Protein AF-A0A955PWF1-F1 (afdb_monomer)

Radius of gyration: 19.64 Å; Cα contacts (8 Å, |Δi|>4): 19; chains: 1; bounding box: 39×16×62 Å

Mean predicted aligned error: 8.78 Å

Foldseek 3Di:
DPVLPPPPLVVLQVVLVVVCVVVVVCNVPSNVVSVVVVVVCNVVVVVVVVVVVVVVVVVPPPDPDDD

Structure (mmCIF, N/CA/C/O backbone):
data_AF-A0A955PWF1-F1
#
_entry.id   AF-A0A955PWF1-F1
#
loop_
_atom_site.group_PDB
_atom_site.id
_atom_site.type_symbol
_atom_site.label_atom_id
_atom_site.label_alt_id
_atom_site.label_comp_id
_atom_site.label_asym_id
_atom_site.label_entity_id
_atom_site.label_seq_id
_atom_site.pdbx_PDB_ins_code
_atom_site.Cartn_x
_atom_site.Cartn_y
_atom_site.Cartn_z
_atom_site.occupancy
_atom_site.B_iso_or_equiv
_atom_site.auth_seq_id
_atom_site.auth_comp_id
_atom_site.auth_asym_id
_atom_site.auth_atom_id
_atom_site.pdbx_PDB_model_num
ATOM 1 N N . MET A 1 1 ? 7.138 9.211 -15.499 1.00 47.97 1 MET A N 1
ATOM 2 C CA . MET A 1 1 ? 7.860 8.499 -14.419 1.00 47.97 1 MET A CA 1
ATOM 3 C C . MET A 1 1 ? 7.745 9.159 -13.040 1.00 47.97 1 MET A C 1
ATOM 5 O O . MET A 1 1 ? 7.990 8.474 -12.062 1.00 47.97 1 MET A O 1
ATOM 9 N N . GLY A 1 2 ? 7.316 10.425 -12.913 1.00 57.66 2 GLY A N 1
ATOM 10 C CA . GLY A 1 2 ? 7.301 11.119 -11.611 1.00 57.66 2 GLY A CA 1
ATOM 11 C C . GLY A 1 2 ? 6.321 10.587 -10.552 1.00 57.66 2 GLY A C 1
ATOM 12 O O . GLY A 1 2 ? 6.655 10.601 -9.377 1.00 57.66 2 GLY A O 1
ATOM 13 N N . MET A 1 3 ? 5.145 10.070 -10.935 1.00 57.19 3 MET A N 1
ATOM 14 C CA . MET A 1 3 ? 4.123 9.650 -9.955 1.00 57.19 3 MET A CA 1
ATOM 15 C C . MET A 1 3 ? 4.478 8.382 -9.162 1.00 57.19 3 MET A C 1
ATOM 17 O O . MET A 1 3 ? 4.065 8.265 -8.018 1.00 57.19 3 MET A O 1
ATOM 21 N N . ALA A 1 4 ? 5.268 7.463 -9.727 1.00 56.19 4 ALA A N 1
ATOM 22 C CA . ALA A 1 4 ? 5.706 6.243 -9.034 1.00 56.19 4 ALA A CA 1
ATOM 23 C C . ALA A 1 4 ? 6.938 6.459 -8.129 1.00 56.19 4 ALA A C 1
ATOM 25 O O . ALA A 1 4 ? 7.293 5.573 -7.362 1.00 56.19 4 ALA A O 1
ATOM 26 N N . LEU A 1 5 ? 7.602 7.618 -8.239 1.00 54.06 5 LEU A N 1
ATOM 27 C CA . LEU A 1 5 ? 8.756 8.000 -7.413 1.00 54.06 5 LEU A CA 1
ATOM 28 C C . LEU A 1 5 ? 8.356 8.853 -6.199 1.00 54.06 5 LEU A C 1
ATOM 30 O O . LEU A 1 5 ? 9.179 9.087 -5.317 1.00 54.06 5 LEU A O 1
ATOM 34 N N . TRP A 1 6 ? 7.110 9.334 -6.144 1.00 63.81 6 TRP A N 1
ATOM 35 C CA . TRP A 1 6 ? 6.574 9.966 -4.942 1.00 63.81 6 TRP A CA 1
ATOM 36 C C . TRP A 1 6 ? 6.308 8.879 -3.888 1.00 63.81 6 TRP A C 1
ATOM 38 O O . TRP A 1 6 ? 5.780 7.830 -4.261 1.00 63.81 6 TRP A O 1
ATOM 48 N N . PRO A 1 7 ? 6.647 9.082 -2.599 1.00 64.00 7 PRO A N 1
ATOM 49 C CA . PRO A 1 7 ? 6.385 8.110 -1.536 1.00 64.00 7 PRO A CA 1
ATOM 50 C C . PRO A 1 7 ? 4.872 7.920 -1.305 1.00 64.00 7 PRO A C 1
ATOM 52 O O . PRO A 1 7 ? 4.280 8.462 -0.373 1.00 64.00 7 PRO A O 1
ATOM 55 N N . GLN A 1 8 ? 4.241 7.131 -2.175 1.00 78.62 8 GLN A N 1
ATOM 56 C CA . GLN A 1 8 ? 2.797 6.916 -2.226 1.00 78.62 8 GLN A CA 1
ATOM 57 C C . GLN A 1 8 ? 2.344 5.941 -1.137 1.00 78.62 8 GLN A C 1
ATOM 59 O O . GLN A 1 8 ? 1.300 6.166 -0.525 1.00 78.62 8 GLN A O 1
ATOM 64 N N . ALA A 1 9 ? 3.166 4.930 -0.830 1.00 85.88 9 ALA A N 1
ATOM 65 C CA . ALA A 1 9 ? 2.936 4.012 0.282 1.00 85.88 9 ALA A CA 1
ATOM 66 C C . ALA A 1 9 ? 2.938 4.747 1.628 1.00 85.88 9 ALA A C 1
ATOM 68 O O . ALA A 1 9 ? 2.029 4.569 2.433 1.00 85.88 9 ALA A O 1
ATOM 69 N N . GLY A 1 10 ? 3.911 5.635 1.854 1.00 87.94 10 GLY A N 1
ATOM 70 C CA . GLY A 1 10 ? 4.033 6.376 3.112 1.00 87.94 10 GLY A CA 1
ATOM 71 C C . GLY A 1 10 ? 2.822 7.266 3.394 1.00 87.94 10 GLY A C 1
ATOM 72 O O . GLY A 1 10 ? 2.240 7.195 4.476 1.00 87.94 10 GLY A O 1
ATOM 73 N N . VAL A 1 11 ? 2.397 8.065 2.410 1.00 91.94 11 VAL A N 1
ATOM 74 C CA . VAL A 1 11 ? 1.238 8.954 2.581 1.00 91.94 11 VAL A CA 1
ATOM 75 C C . VAL A 1 11 ? -0.069 8.164 2.651 1.00 91.94 11 VAL A C 1
ATOM 77 O O . VAL A 1 11 ? -0.884 8.439 3.527 1.00 91.94 11 VAL A O 1
ATOM 80 N N . ALA A 1 12 ? -0.272 7.155 1.797 1.00 92.06 12 ALA A N 1
ATOM 81 C CA . ALA A 1 12 ? -1.500 6.357 1.818 1.00 92.06 12 ALA A CA 1
ATOM 82 C C . ALA A 1 12 ? -1.670 5.599 3.142 1.00 92.06 12 ALA A C 1
ATOM 84 O O . ALA A 1 12 ? -2.739 5.660 3.750 1.00 92.06 12 ALA A O 1
ATOM 85 N N . LEU A 1 13 ? -0.613 4.948 3.634 1.00 93.94 13 LEU A N 1
ATOM 86 C CA . LEU A 1 13 ? -0.644 4.255 4.922 1.00 93.94 13 LEU A CA 1
ATOM 87 C C . LEU A 1 13 ? -0.820 5.236 6.088 1.00 93.94 13 LEU A C 1
ATOM 89 O O . LEU A 1 13 ? -1.612 4.963 6.987 1.00 93.94 13 LEU A O 1
ATOM 93 N N . GLY A 1 14 ? -0.153 6.395 6.059 1.00 94.19 14 GLY A N 1
ATOM 94 C CA . GLY A 1 14 ? -0.327 7.447 7.067 1.00 94.19 14 GLY A CA 1
ATOM 95 C C . GLY A 1 14 ? -1.765 7.968 7.136 1.00 94.19 14 GLY A C 1
ATOM 96 O O . GLY A 1 14 ? -2.343 8.061 8.220 1.00 94.19 14 GLY A O 1
ATOM 97 N N . MET A 1 15 ? -2.384 8.222 5.980 1.00 95.62 15 MET A N 1
ATOM 98 C CA . MET A 1 15 ? -3.786 8.636 5.899 1.00 95.62 15 MET A CA 1
ATOM 99 C C . MET A 1 15 ? -4.743 7.529 6.344 1.00 95.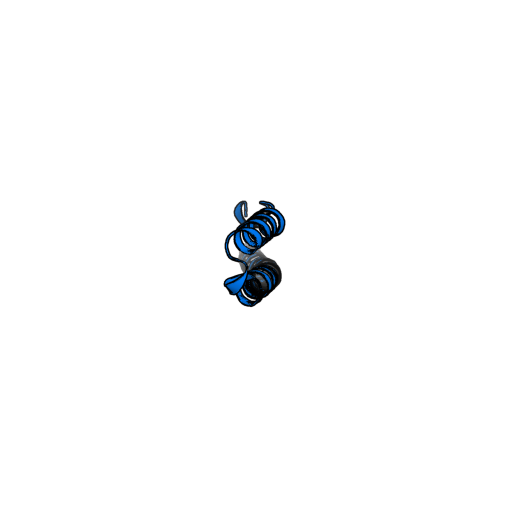62 15 MET A C 1
ATOM 101 O O . MET A 1 15 ? -5.706 7.810 7.054 1.00 95.62 15 MET A O 1
ATOM 105 N N . ALA A 1 16 ? -4.472 6.271 5.993 1.00 95.62 16 ALA A N 1
ATOM 106 C CA . ALA A 1 16 ? -5.280 5.137 6.433 1.00 95.62 16 ALA A CA 1
ATOM 107 C C . ALA A 1 16 ? -5.202 4.922 7.951 1.00 95.62 16 ALA A C 1
ATOM 109 O O . ALA A 1 16 ? -6.219 4.637 8.585 1.00 95.62 16 ALA A O 1
ATOM 110 N N . LEU A 1 17 ? -4.024 5.111 8.552 1.00 96.06 17 LEU A N 1
ATOM 111 C CA . LEU A 1 17 ? -3.848 5.069 10.003 1.00 96.06 17 LEU A CA 1
ATOM 112 C C . LEU A 1 17 ? -4.635 6.189 10.686 1.00 96.06 17 LEU A C 1
ATOM 114 O O . LEU A 1 17 ? -5.411 5.896 11.597 1.00 96.06 17 LEU A O 1
ATOM 118 N N . LEU A 1 18 ? -4.514 7.433 10.214 1.00 97.00 18 LEU A N 1
ATOM 119 C CA . LEU A 1 18 ? -5.289 8.562 10.740 1.00 97.00 18 LEU A CA 1
ATOM 120 C C . LEU A 1 18 ? -6.799 8.341 10.596 1.00 97.00 18 LEU A C 1
ATOM 122 O O . LEU A 1 18 ? -7.542 8.529 11.560 1.00 97.00 18 LEU A O 1
ATOM 126 N N . ALA A 1 19 ? -7.262 7.884 9.433 1.00 96.38 19 ALA A N 1
ATOM 127 C CA . ALA A 1 19 ? -8.671 7.580 9.204 1.00 96.38 19 ALA A CA 1
ATOM 128 C C . ALA A 1 19 ? -9.163 6.465 10.138 1.00 96.38 19 ALA A C 1
ATOM 130 O O . ALA A 1 19 ? -10.244 6.577 10.706 1.00 96.38 19 ALA A O 1
ATOM 131 N N . SER A 1 20 ? -8.349 5.433 10.377 1.00 96.25 20 SER A N 1
ATOM 132 C CA . SER A 1 20 ? -8.703 4.337 11.289 1.00 96.25 20 SER A CA 1
ATOM 133 C C . SER A 1 20 ? -8.797 4.746 12.763 1.00 96.25 20 SER A C 1
ATOM 135 O O . SER A 1 20 ? -9.440 4.048 13.544 1.00 96.25 20 SER A O 1
ATOM 137 N N . GLN A 1 21 ? -8.154 5.853 13.152 1.00 96.56 21 GLN A N 1
ATOM 138 C CA . GLN A 1 21 ? -8.276 6.428 14.495 1.00 96.56 21 GLN A CA 1
ATOM 139 C C . GLN A 1 21 ? -9.566 7.242 14.647 1.00 96.56 21 GLN A C 1
ATOM 141 O O . GLN A 1 21 ? -10.174 7.213 15.711 1.00 96.56 21 GLN A O 1
ATOM 146 N N . HIS A 1 22 ? -9.985 7.941 13.589 1.00 96.81 22 HIS A N 1
ATOM 147 C CA . HIS A 1 22 ? -11.207 8.753 13.589 1.00 96.81 22 HIS A CA 1
ATOM 148 C C . HIS A 1 22 ? -12.472 7.933 13.301 1.00 96.81 22 HIS A C 1
ATOM 150 O O . HIS A 1 22 ? -13.556 8.336 13.705 1.00 96.81 22 HIS A O 1
ATOM 156 N N . LEU A 1 23 ? -12.334 6.789 12.621 1.00 96.44 23 LEU A N 1
ATOM 157 C CA . LEU A 1 23 ? -13.420 5.874 12.253 1.00 96.44 23 LEU A CA 1
ATOM 158 C C . LEU A 1 23 ? -13.074 4.440 12.701 1.00 96.44 23 LEU A C 1
ATOM 160 O O . LEU A 1 23 ? -12.744 3.589 11.862 1.00 96.44 23 LEU A O 1
ATOM 164 N N . PRO A 1 24 ? -13.097 4.148 14.017 1.00 93.56 24 PRO A N 1
ATOM 165 C CA . PRO A 1 24 ? -12.655 2.863 14.556 1.00 93.56 24 PRO A CA 1
ATOM 166 C C . PRO A 1 24 ? -13.463 1.678 14.018 1.00 93.56 24 PRO A C 1
ATOM 168 O O . PRO A 1 24 ? -12.888 0.615 13.771 1.00 93.56 24 PRO A O 1
ATOM 171 N N . GLU A 1 25 ? -14.765 1.858 13.774 1.00 97.56 25 GLU A N 1
ATOM 172 C CA . GLU A 1 25 ? -15.637 0.827 13.200 1.00 97.56 25 GLU A CA 1
ATOM 173 C C . GLU A 1 25 ? -15.219 0.392 11.785 1.00 97.56 25 GLU A C 1
ATOM 175 O O . GLU A 1 25 ? -15.441 -0.756 11.401 1.00 97.56 25 GLU A O 1
ATOM 180 N N . LEU A 1 26 ? -14.551 1.266 11.023 1.00 96.75 26 LEU A N 1
ATOM 181 C CA . LEU A 1 26 ? -14.093 0.979 9.660 1.00 96.75 26 LEU A CA 1
ATOM 182 C C . LEU A 1 26 ? -12.621 0.560 9.591 1.00 96.75 26 LEU A C 1
ATOM 184 O O . LEU A 1 26 ? -12.129 0.216 8.513 1.00 96.75 26 LEU A O 1
ATOM 188 N N . LYS A 1 27 ? -11.900 0.531 10.717 1.00 95.25 27 LYS A N 1
ATOM 189 C CA . LYS A 1 27 ? -10.468 0.186 10.773 1.00 95.25 27 LYS A CA 1
ATOM 190 C C . LYS A 1 27 ? -10.140 -1.149 10.099 1.00 95.25 27 LYS A C 1
ATOM 192 O O . LYS A 1 27 ? -9.136 -1.243 9.392 1.00 95.25 27 LYS A O 1
ATOM 197 N N . GLN A 1 28 ? -10.984 -2.164 10.303 1.00 96.44 28 GLN A N 1
ATOM 198 C CA . GLN A 1 28 ? -10.796 -3.502 9.725 1.00 96.44 28 GLN A CA 1
ATOM 199 C C . GLN A 1 28 ? -10.998 -3.544 8.203 1.00 96.44 28 GLN A C 1
ATOM 201 O O . GLN A 1 28 ? -10.646 -4.533 7.572 1.00 96.44 28 GLN A O 1
ATOM 206 N N . VAL A 1 29 ? -11.517 -2.471 7.605 1.00 97.38 29 VAL A N 1
ATOM 207 C CA . VAL A 1 29 ? -11.681 -2.331 6.154 1.00 97.38 29 VAL A CA 1
ATOM 208 C C . VAL A 1 29 ? -10.627 -1.381 5.587 1.00 97.38 29 VAL A C 1
ATOM 210 O O . VAL A 1 29 ? -9.929 -1.729 4.638 1.00 97.38 29 VAL A O 1
ATOM 213 N N . ILE A 1 30 ? -10.456 -0.205 6.197 1.00 97.06 30 ILE A N 1
ATOM 214 C CA . ILE A 1 30 ? -9.578 0.862 5.692 1.00 97.06 30 ILE A CA 1
ATOM 215 C C . ILE A 1 30 ? -8.119 0.401 5.616 1.00 97.06 30 ILE A C 1
ATOM 217 O O . ILE A 1 30 ? -7.465 0.609 4.589 1.00 97.06 30 ILE A O 1
ATOM 221 N N . LEU A 1 31 ? -7.604 -0.235 6.675 1.00 95.94 31 LEU A N 1
ATOM 222 C CA . LEU A 1 31 ? -6.199 -0.648 6.710 1.00 95.94 31 LEU A CA 1
ATOM 223 C C . LEU A 1 31 ? -5.907 -1.762 5.692 1.00 95.94 31 LEU A C 1
ATOM 225 O O . LEU A 1 31 ? -5.014 -1.557 4.866 1.00 95.94 31 LEU A O 1
ATOM 229 N N . PRO A 1 32 ? -6.644 -2.893 5.652 1.00 97.31 32 PRO A N 1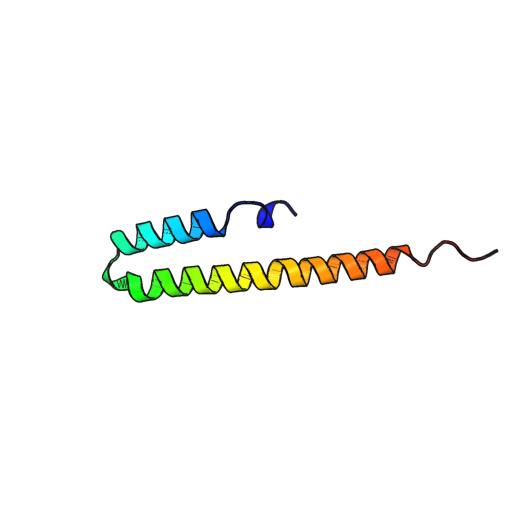
ATOM 230 C CA . PRO A 1 32 ? -6.337 -3.959 4.699 1.00 97.31 32 PRO A CA 1
ATOM 231 C C . PRO A 1 32 ? -6.521 -3.537 3.242 1.00 97.31 32 PRO A C 1
ATOM 233 O O . PRO A 1 32 ? -5.698 -3.898 2.404 1.00 97.31 32 PRO A O 1
ATOM 236 N N . VAL A 1 33 ? -7.548 -2.738 2.930 1.00 96.69 33 VAL A N 1
ATOM 237 C CA . VAL A 1 33 ? -7.780 -2.246 1.561 1.00 96.69 33 VAL A CA 1
ATOM 238 C C . VAL A 1 33 ? -6.661 -1.305 1.121 1.00 96.69 33 VAL A C 1
ATOM 240 O O . VAL A 1 33 ? -6.153 -1.433 0.004 1.00 96.69 33 VAL A O 1
ATOM 243 N N . THR A 1 34 ? -6.228 -0.387 1.988 1.00 95.69 34 THR A N 1
ATOM 244 C CA . THR A 1 34 ? -5.140 0.543 1.647 1.00 95.69 34 THR A CA 1
ATOM 245 C C . THR A 1 34 ? -3.813 -0.190 1.472 1.00 95.69 34 THR A C 1
ATOM 247 O O . THR A 1 34 ? -3.105 0.044 0.494 1.00 95.69 34 THR A O 1
ATOM 250 N N . ILE A 1 35 ? -3.489 -1.123 2.372 1.00 94.88 35 ILE A N 1
ATOM 251 C CA . ILE A 1 35 ? -2.269 -1.935 2.266 1.00 94.88 35 ILE A CA 1
ATOM 252 C C . ILE A 1 35 ? -2.315 -2.787 0.992 1.00 94.88 35 ILE A C 1
ATOM 254 O O . ILE A 1 35 ? -1.376 -2.766 0.199 1.00 94.88 35 ILE A O 1
ATOM 258 N N . GLY A 1 36 ? -3.420 -3.500 0.765 1.00 95.88 36 GLY A N 1
ATOM 259 C CA . GLY A 1 36 ? -3.578 -4.390 -0.383 1.00 95.88 36 GLY A CA 1
ATOM 260 C C . GLY A 1 36 ? -3.487 -3.648 -1.715 1.00 95.88 36 GLY A C 1
ATOM 261 O O . GLY A 1 36 ? -2.743 -4.063 -2.600 1.00 95.88 36 GLY A O 1
ATOM 262 N N . SER A 1 37 ? -4.179 -2.514 -1.847 1.00 93.19 37 SER A N 1
ATOM 263 C CA . SER A 1 37 ? -4.089 -1.669 -3.046 1.00 93.19 37 SER A CA 1
ATOM 264 C C . SER A 1 37 ? -2.678 -1.117 -3.270 1.00 93.19 37 SER A C 1
ATOM 266 O O . SER A 1 37 ? -2.200 -1.146 -4.402 1.00 93.19 37 SER A O 1
ATOM 268 N N . THR A 1 38 ? -1.981 -0.700 -2.208 1.00 92.62 38 THR A N 1
ATOM 269 C CA . THR A 1 38 ? -0.585 -0.231 -2.290 1.00 92.62 38 THR A CA 1
ATOM 270 C C . THR A 1 38 ? 0.324 -1.326 -2.850 1.00 92.62 38 THR A C 1
ATOM 272 O O . THR A 1 38 ? 1.013 -1.094 -3.840 1.00 92.62 38 THR A O 1
ATOM 275 N N . ILE A 1 39 ? 0.245 -2.547 -2.308 1.00 92.69 39 ILE A N 1
ATOM 276 C CA . ILE A 1 39 ? 1.020 -3.698 -2.799 1.00 92.69 39 ILE A CA 1
ATOM 277 C C . ILE A 1 39 ? 0.706 -3.980 -4.274 1.00 92.69 39 ILE A C 1
ATOM 279 O O . ILE A 1 39 ? 1.614 -4.177 -5.080 1.00 92.69 39 ILE A O 1
ATOM 283 N N . VAL A 1 40 ? -0.575 -3.983 -4.653 1.00 92.88 40 VAL A N 1
ATOM 284 C CA . VAL A 1 40 ? -0.991 -4.230 -6.041 1.00 92.88 40 VAL A CA 1
ATOM 285 C C . VAL A 1 40 ? -0.382 -3.195 -6.991 1.00 92.88 40 VAL A C 1
ATOM 287 O O . VAL A 1 40 ? 0.178 -3.572 -8.023 1.00 92.88 40 VAL A O 1
ATOM 290 N N . PHE A 1 41 ? -0.434 -1.906 -6.653 1.00 87.12 41 PHE A N 1
ATOM 291 C CA . PHE A 1 41 ? 0.127 -0.856 -7.505 1.00 87.12 41 PHE A CA 1
ATOM 292 C C . PHE A 1 41 ? 1.657 -0.880 -7.558 1.00 87.12 41 PHE A C 1
ATOM 294 O O . PHE A 1 41 ? 2.223 -0.693 -8.639 1.00 87.12 41 PHE A O 1
ATOM 301 N N . GLU A 1 42 ? 2.325 -1.175 -6.445 1.00 88.69 42 GLU A N 1
ATOM 302 C CA . GLU A 1 42 ? 3.785 -1.293 -6.390 1.00 88.69 42 GLU A CA 1
ATOM 303 C C . GLU A 1 42 ? 4.316 -2.532 -7.119 1.00 88.69 42 GLU A C 1
ATOM 305 O O . GLU A 1 42 ? 5.442 -2.508 -7.608 1.00 88.69 42 GLU A O 1
ATOM 310 N N . LEU A 1 43 ? 3.517 -3.592 -7.267 1.00 89.25 43 LEU A N 1
ATOM 311 C CA . LEU A 1 43 ? 3.879 -4.751 -8.089 1.00 89.25 43 LEU A CA 1
ATOM 3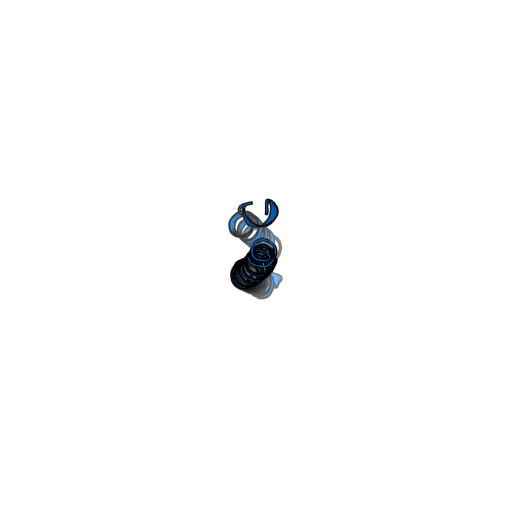12 C C . LEU A 1 43 ? 3.587 -4.517 -9.575 1.00 89.25 43 LEU A C 1
ATOM 314 O O . LEU A 1 43 ? 4.417 -4.820 -10.437 1.00 89.25 43 LEU A O 1
ATOM 318 N N . ILE A 1 44 ? 2.415 -3.966 -9.900 1.00 89.94 44 ILE A N 1
ATOM 319 C CA . ILE A 1 44 ? 2.001 -3.763 -11.295 1.00 89.94 44 ILE A CA 1
ATOM 320 C C . ILE A 1 44 ? 2.821 -2.648 -11.957 1.00 89.94 44 ILE A C 1
ATOM 322 O O . ILE A 1 44 ? 3.229 -2.798 -13.112 1.00 89.94 44 ILE A O 1
ATOM 326 N N . GLY A 1 45 ? 3.100 -1.551 -11.248 1.00 86.38 45 GLY A N 1
ATOM 327 C CA . GLY A 1 45 ? 3.812 -0.387 -11.782 1.00 86.38 45 GLY A CA 1
ATOM 328 C C . GLY A 1 45 ? 5.166 -0.729 -12.426 1.00 86.38 45 GLY A C 1
ATOM 329 O O . GLY A 1 45 ? 5.364 -0.426 -13.609 1.00 86.38 45 GLY A O 1
ATOM 330 N N . PRO A 1 46 ? 6.088 -1.407 -11.717 1.00 86.44 46 PRO A N 1
ATOM 331 C CA . PRO A 1 46 ? 7.375 -1.840 -12.257 1.00 86.44 46 PRO A CA 1
ATOM 332 C C . PRO A 1 46 ? 7.246 -2.849 -13.397 1.00 86.44 46 PRO A C 1
ATOM 334 O O . PRO A 1 46 ? 7.975 -2.745 -14.382 1.00 86.44 46 PRO A O 1
ATOM 337 N N . VAL A 1 47 ? 6.302 -3.795 -13.318 1.00 89.00 47 VAL A N 1
ATOM 338 C CA . VAL A 1 47 ? 6.083 -4.787 -14.386 1.00 89.00 47 VAL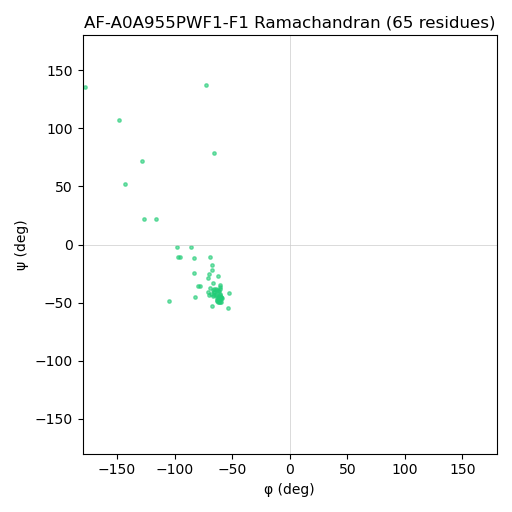 A CA 1
ATOM 339 C C . VAL A 1 47 ? 5.643 -4.104 -15.679 1.00 89.00 47 VAL A C 1
ATOM 341 O O . VAL A 1 47 ? 6.204 -4.375 -16.745 1.00 89.00 47 VAL A O 1
ATOM 344 N N . MET A 1 48 ? 4.673 -3.192 -15.597 1.00 87.56 48 MET A N 1
ATOM 345 C CA . MET A 1 48 ? 4.193 -2.428 -16.751 1.00 87.56 48 MET A CA 1
ATOM 346 C C . MET A 1 48 ? 5.280 -1.499 -17.293 1.00 87.56 48 MET A C 1
ATOM 348 O O . MET A 1 48 ? 5.483 -1.435 -18.505 1.00 87.56 48 MET A O 1
ATOM 352 N N . THR A 1 49 ? 6.040 -0.856 -16.403 1.00 88.12 49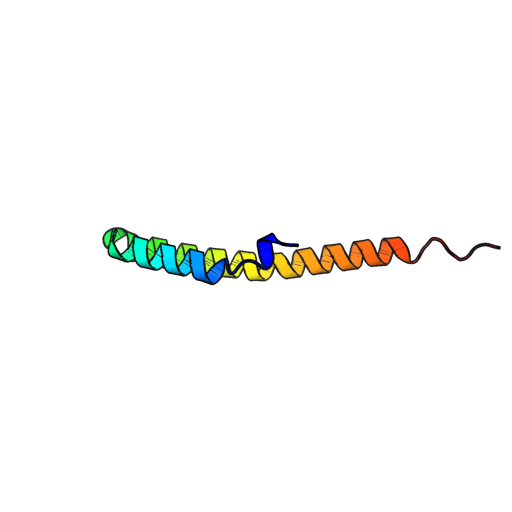 THR A N 1
ATOM 353 C CA . THR A 1 49 ? 7.186 -0.015 -16.775 1.00 88.12 49 THR A CA 1
ATOM 354 C C . THR A 1 49 ? 8.253 -0.825 -17.509 1.00 88.12 49 THR A C 1
ATOM 356 O O . THR A 1 49 ? 8.699 -0.421 -18.580 1.00 88.12 49 THR A O 1
ATOM 359 N N . ARG A 1 50 ? 8.615 -2.009 -17.004 1.00 86.94 50 ARG A N 1
ATOM 360 C CA . ARG A 1 50 ? 9.585 -2.904 -17.647 1.00 86.94 50 ARG A CA 1
ATOM 361 C C . ARG A 1 50 ? 9.111 -3.349 -19.030 1.00 86.94 50 ARG A C 1
ATOM 363 O O . ARG A 1 50 ? 9.898 -3.314 -19.970 1.00 86.94 50 ARG A O 1
ATOM 370 N N . LYS A 1 51 ? 7.837 -3.730 -19.176 1.00 88.75 51 LYS A N 1
ATOM 371 C CA . LYS A 1 51 ? 7.255 -4.097 -20.481 1.00 88.75 51 LYS A CA 1
ATOM 372 C C . LYS A 1 51 ? 7.301 -2.936 -21.476 1.00 88.75 51 LYS A C 1
ATOM 374 O O . LYS A 1 51 ? 7.659 -3.145 -22.630 1.00 88.75 51 LYS A O 1
ATOM 379 N N . ALA A 1 52 ? 6.970 -1.724 -21.031 1.00 88.31 52 ALA A N 1
ATOM 380 C CA . ALA A 1 52 ? 7.036 -0.531 -21.870 1.00 88.31 52 ALA A CA 1
ATOM 381 C C . ALA A 1 52 ? 8.475 -0.223 -22.311 1.00 88.31 52 ALA A C 1
ATOM 383 O O . ALA A 1 52 ? 8.700 0.039 -23.489 1.00 88.31 52 ALA A O 1
ATOM 384 N N . LEU A 1 53 ? 9.450 -0.316 -21.398 1.00 88.12 53 LEU A N 1
ATOM 385 C CA . LEU A 1 53 ? 10.865 -0.091 -21.710 1.00 88.12 53 LEU A CA 1
ATOM 386 C C . LEU A 1 53 ? 11.415 -1.121 -22.705 1.00 88.12 53 LEU A C 1
ATOM 388 O O . LEU A 1 53 ? 12.101 -0.730 -23.644 1.00 88.12 53 LEU A O 1
ATOM 392 N N . ILE A 1 54 ? 11.080 -2.407 -22.547 1.00 90.56 54 ILE A N 1
ATOM 393 C CA . ILE A 1 54 ? 11.469 -3.460 -23.503 1.00 90.56 54 ILE A CA 1
ATOM 394 C C . ILE A 1 54 ? 10.887 -3.160 -24.887 1.00 90.56 54 ILE A C 1
ATOM 396 O O . ILE A 1 54 ? 11.636 -3.100 -25.855 1.00 90.56 54 ILE A O 1
ATOM 400 N N . LYS A 1 55 ? 9.584 -2.866 -24.967 1.00 85.19 55 LYS A N 1
ATOM 401 C CA . LYS A 1 55 ? 8.907 -2.554 -26.235 1.00 85.19 55 LYS A CA 1
ATOM 402 C C . LYS A 1 55 ? 9.493 -1.322 -26.935 1.00 85.19 55 LYS A C 1
ATOM 404 O O . LYS A 1 55 ? 9.592 -1.287 -28.158 1.00 85.19 55 LYS A O 1
ATOM 409 N N . VAL A 1 56 ? 9.872 -0.296 -26.171 1.00 87.81 56 VAL A N 1
ATOM 410 C CA . VAL A 1 56 ? 10.555 0.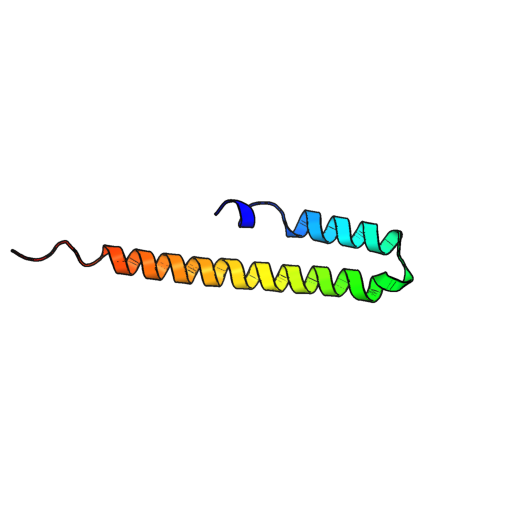887 -26.716 1.00 87.81 56 VAL A CA 1
ATOM 411 C C . VAL A 1 56 ? 11.965 0.529 -27.188 1.00 87.81 56 VAL A C 1
ATOM 413 O O . VAL A 1 56 ? 12.353 0.963 -28.268 1.00 87.81 56 VAL A O 1
ATOM 416 N N . GLY A 1 57 ? 12.717 -0.275 -26.431 1.00 75.25 57 GLY A N 1
ATOM 417 C CA . GLY A 1 57 ? 14.051 -0.744 -26.821 1.00 75.25 57 GLY A CA 1
ATOM 418 C C . GLY A 1 57 ? 14.043 -1.556 -28.120 1.0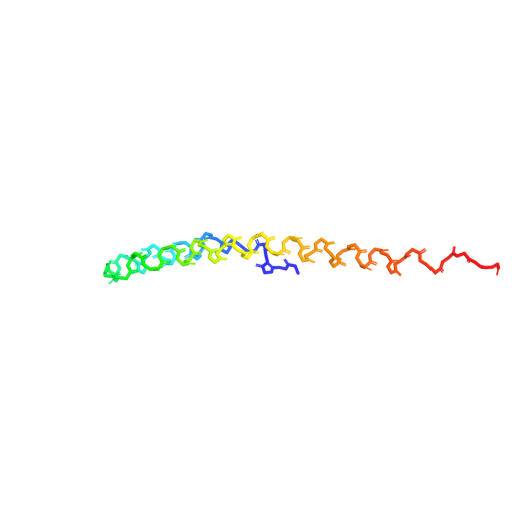0 75.25 57 GLY A C 1
ATOM 419 O O . GLY A 1 57 ? 14.855 -1.295 -29.002 1.00 75.25 57 GLY A O 1
ATOM 420 N N . GLU A 1 58 ? 13.070 -2.454 -28.287 1.00 67.62 58 GLU A N 1
ATOM 421 C CA . GLU A 1 58 ? 12.852 -3.224 -29.523 1.00 67.62 58 GLU A CA 1
ATOM 422 C C . GLU A 1 58 ? 12.567 -2.317 -30.732 1.00 67.62 58 GLU A C 1
ATOM 424 O O . GLU A 1 58 ? 13.048 -2.573 -31.835 1.00 67.62 58 GLU A O 1
ATOM 429 N N . GLY A 1 59 ? 11.845 -1.210 -30.526 1.00 59.28 59 GLY A N 1
ATOM 430 C CA . GLY A 1 59 ? 11.568 -0.220 -31.571 1.00 59.28 59 GLY A CA 1
ATOM 431 C C . GLY A 1 59 ? 12.793 0.570 -32.056 1.00 59.28 59 GLY A C 1
ATOM 432 O O . GLY A 1 59 ? 12.733 1.151 -33.136 1.00 59.2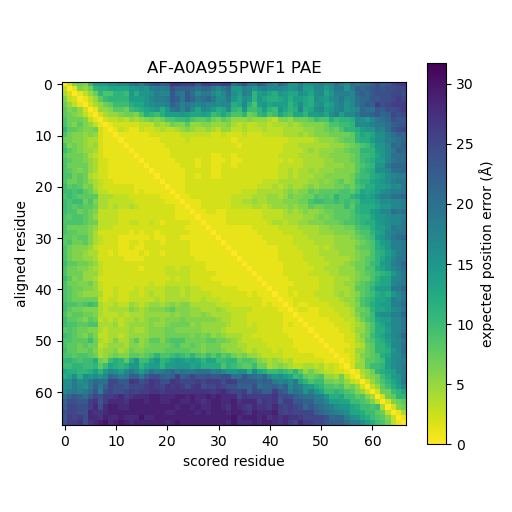8 59 GLY A O 1
ATOM 433 N N . HIS A 1 60 ? 13.901 0.587 -31.303 1.00 58.91 60 HIS A N 1
ATOM 434 C CA . HIS A 1 60 ? 15.125 1.321 -31.665 1.00 58.91 60 HIS A CA 1
ATOM 435 C C . HIS A 1 60 ? 16.193 0.450 -32.351 1.00 58.91 60 HIS A C 1
ATOM 437 O O . HIS A 1 60 ? 17.162 0.990 -32.881 1.00 58.91 60 HIS A O 1
ATOM 443 N N . THR A 1 61 ? 16.048 -0.880 -32.377 1.00 58.78 61 THR A N 1
ATOM 444 C CA . THR A 1 61 ? 17.070 -1.786 -32.942 1.00 58.78 61 THR A CA 1
ATOM 445 C C . THR A 1 61 ? 16.938 -2.002 -34.461 1.00 58.78 61 THR A C 1
ATOM 447 O O . THR A 1 61 ? 17.795 -2.651 -35.050 1.00 58.78 61 THR A O 1
ATOM 450 N N . HIS A 1 62 ? 15.931 -1.433 -35.140 1.00 57.62 62 HIS A N 1
ATOM 451 C CA . HIS A 1 62 ? 15.599 -1.825 -36.522 1.00 57.62 62 HIS A CA 1
ATOM 452 C C . HIS A 1 62 ? 15.744 -0.769 -37.638 1.00 57.62 62 HIS A C 1
ATOM 454 O O . HIS A 1 62 ? 15.175 -0.969 -38.710 1.00 57.62 62 HIS A O 1
ATOM 460 N N . THR A 1 63 ? 16.546 0.296 -37.471 1.00 59.88 63 THR A N 1
ATOM 461 C CA . THR A 1 63 ? 16.705 1.323 -38.538 1.00 59.88 63 THR A CA 1
ATOM 462 C C . THR A 1 63 ? 18.142 1.642 -38.970 1.00 59.88 63 THR A C 1
ATOM 464 O O . THR A 1 63 ? 18.375 2.693 -39.552 1.00 59.88 63 THR A O 1
ATOM 467 N N . SER A 1 64 ? 19.129 0.767 -38.751 1.00 59.44 64 SER A N 1
ATOM 468 C CA . SER A 1 64 ? 20.484 1.027 -39.276 1.00 59.44 64 SER A CA 1
ATOM 469 C C . SER A 1 64 ? 21.219 -0.221 -39.754 1.00 59.44 64 SER A C 1
ATOM 471 O O . SER A 1 64 ? 22.357 -0.459 -39.354 1.00 59.44 64 SER A O 1
ATOM 473 N N . ILE A 1 65 ? 20.600 -1.018 -40.629 1.00 70.94 65 ILE A N 1
ATOM 474 C CA . ILE A 1 65 ? 21.392 -1.801 -41.585 1.00 70.94 65 ILE A CA 1
ATOM 475 C C . ILE A 1 65 ? 20.625 -1.994 -42.896 1.00 70.94 65 ILE A C 1
ATOM 477 O O . ILE A 1 65 ? 19.660 -2.751 -42.967 1.00 70.94 65 ILE A O 1
ATOM 481 N N . GLY A 1 66 ? 21.076 -1.288 -43.927 1.00 47.19 66 GLY A N 1
ATOM 482 C CA . GLY A 1 66 ? 20.690 -1.435 -45.327 1.00 47.19 66 GLY A CA 1
ATOM 483 C C . GLY A 1 66 ? 21.517 -0.450 -46.163 1.00 47.19 66 GLY A C 1
ATOM 484 O O . GLY A 1 66 ? 21.708 0.660 -45.680 1.00 47.19 66 GLY A O 1
ATOM 485 N N . PRO A 1 67 ? 22.061 -0.887 -47.311 1.00 52.25 67 PRO A N 1
ATOM 486 C CA . PRO A 1 67 ? 23.368 -0.503 -47.869 1.00 52.25 67 PRO A CA 1
ATOM 487 C C . PRO A 1 67 ? 23.514 0.946 -48.341 1.00 52.25 67 PRO A C 1
ATOM 489 O O . PRO A 1 67 ? 22.488 1.581 -48.670 1.00 52.25 67 PRO A O 1
#

pLDDT: mean 83.42, std 15.5, range [47.19, 97.56]

Secondary structure (DSSP, 8-state):
-GGGTS-HHHHHHHHHHHHHHH-GGGHHHHHHHHHHHHHHHHHHHHHHHHHHHHHHHHHHSSSS---

Solvent-accessible surface area (backbone atoms only — not comparable to full-atom values): 4017 Å² total; per-residue (Å²): 121,69,78,82,72,46,72,55,62,62,52,52,52,50,51,33,53,54,47,29,70,79,37,58,91,47,28,86,51,46,44,57,51,52,53,52,52,45,53,52,50,66,55,48,49,5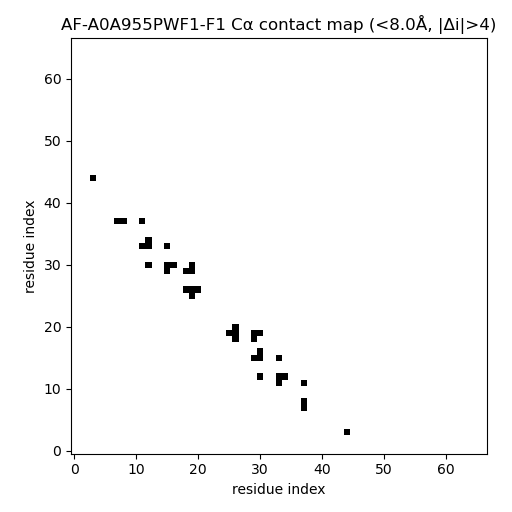6,53,53,49,51,53,52,51,52,57,54,53,62,69,68,74,78,84,85,86,77,135

Sequence (67 aa):
MGMALWPQAGVALGMALLASQHLPELKQVILPVTIGSTIVFELIGPVMTRKALIKVGEGHTHTSIGP